Protein AF-A0A954X4P3-F1 (afdb_monomer_lite)

Structure (mmCIF, N/CA/C/O backbone):
data_AF-A0A954X4P3-F1
#
_entry.id   AF-A0A954X4P3-F1
#
loop_
_atom_site.group_PDB
_atom_site.id
_atom_site.type_symbol
_atom_site.label_atom_id
_atom_site.label_alt_id
_atom_site.label_comp_id
_atom_site.label_asym_id
_atom_site.label_entity_id
_atom_site.label_seq_id
_atom_site.pdbx_PDB_ins_code
_atom_site.Cartn_x
_atom_site.Cartn_y
_atom_site.Cartn_z
_atom_site.occupancy
_atom_site.B_iso_or_equiv
_atom_site.auth_seq_id
_atom_site.auth_comp_id
_atom_site.auth_asym_id
_atom_site.auth_atom_id
_atom_site.pdbx_PDB_model_num
ATOM 1 N N . MET A 1 1 ? 14.444 9.951 -18.729 1.00 62.09 1 MET A N 1
ATOM 2 C CA . MET A 1 1 ? 13.117 10.163 -19.354 1.00 62.09 1 MET A CA 1
ATOM 3 C C . MET A 1 1 ? 12.312 11.173 -18.534 1.00 62.09 1 MET A C 1
ATOM 5 O O . MET A 1 1 ? 12.629 11.328 -17.361 1.00 62.09 1 MET A O 1
ATOM 9 N N . PRO A 1 2 ? 11.285 11.853 -19.087 1.00 68.94 2 PRO A N 1
ATOM 10 C CA . PRO A 1 2 ? 10.447 12.796 -18.328 1.00 68.94 2 PRO A CA 1
ATOM 11 C C . PRO A 1 2 ? 9.834 12.174 -17.064 1.00 68.94 2 PRO A C 1
ATOM 13 O O . PRO A 1 2 ? 9.721 12.833 -16.038 1.00 68.94 2 PRO A O 1
ATOM 16 N N . PHE A 1 3 ? 9.508 10.880 -17.117 1.00 70.31 3 PHE A N 1
ATOM 17 C CA . PHE A 1 3 ? 8.918 10.155 -15.994 1.00 70.31 3 PHE A CA 1
ATOM 18 C C . PHE A 1 3 ? 9.908 9.819 -14.866 1.00 70.31 3 PHE A C 1
ATOM 20 O O . PHE A 1 3 ? 9.510 9.796 -13.705 1.00 70.31 3 PHE A O 1
ATOM 27 N N . ASP A 1 4 ? 11.207 9.679 -15.160 1.00 74.38 4 ASP A N 1
ATOM 28 C CA . ASP A 1 4 ? 12.234 9.440 -14.127 1.00 74.38 4 ASP A CA 1
ATOM 29 C C . ASP A 1 4 ? 12.370 10.621 -13.159 1.00 74.38 4 ASP A C 1
ATOM 31 O O . ASP A 1 4 ? 12.834 10.449 -12.033 1.00 74.38 4 ASP A O 1
ATOM 35 N N . GLN A 1 5 ? 11.984 11.824 -13.605 1.00 77.50 5 GLN A N 1
ATOM 36 C CA . GLN A 1 5 ? 11.995 13.043 -12.793 1.00 77.50 5 GLN A CA 1
ATOM 37 C C . GLN A 1 5 ? 10.852 13.086 -11.773 1.00 77.50 5 GLN A C 1
ATOM 39 O O . GLN A 1 5 ? 10.891 13.905 -10.858 1.00 77.50 5 GLN A O 1
ATOM 44 N N . LEU A 1 6 ? 9.835 12.231 -11.924 1.00 78.88 6 LEU A N 1
ATOM 45 C CA . LEU A 1 6 ? 8.714 12.119 -10.987 1.00 78.88 6 LEU A CA 1
ATOM 46 C C . LEU A 1 6 ? 8.978 11.082 -9.888 1.00 78.88 6 LEU A C 1
ATOM 48 O O . LEU A 1 6 ? 8.330 11.123 -8.842 1.00 78.88 6 LEU A O 1
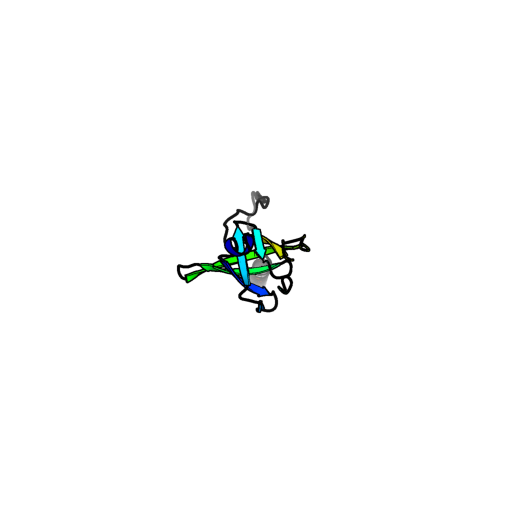ATOM 52 N N . MET A 1 7 ? 9.935 10.178 -10.111 1.00 86.38 7 MET A N 1
ATOM 53 C CA . MET A 1 7 ? 10.291 9.098 -9.194 1.00 86.38 7 MET A CA 1
ATOM 54 C C . MET A 1 7 ? 11.321 9.583 -8.161 1.00 86.38 7 MET A C 1
ATOM 56 O O . MET A 1 7 ? 12.482 9.196 -8.210 1.00 86.38 7 MET A O 1
ATOM 60 N N . ASN A 1 8 ? 10.953 10.510 -7.277 1.00 89.50 8 ASN A N 1
ATOM 61 C CA . ASN A 1 8 ? 11.901 11.096 -6.313 1.00 89.50 8 ASN A CA 1
ATOM 62 C C . ASN A 1 8 ? 11.894 10.409 -4.942 1.00 89.50 8 ASN A C 1
ATOM 64 O O . ASN A 1 8 ? 12.722 10.741 -4.096 1.00 89.50 8 ASN A O 1
ATOM 68 N N . ASP A 1 9 ? 10.976 9.471 -4.726 1.00 91.69 9 ASP A N 1
ATOM 69 C CA . ASP A 1 9 ? 10.851 8.726 -3.483 1.00 91.69 9 ASP A CA 1
ATOM 70 C C . ASP A 1 9 ? 11.586 7.381 -3.572 1.00 91.69 9 ASP A C 1
ATOM 72 O O . ASP A 1 9 ? 11.823 6.829 -4.651 1.00 91.69 9 ASP A O 1
ATOM 76 N N . SER A 1 10 ? 11.927 6.839 -2.406 1.00 93.00 10 SER A N 1
ATOM 77 C CA . SER A 1 10 ? 12.502 5.508 -2.242 1.00 93.00 10 SER A CA 1
ATOM 78 C C . SER A 1 10 ? 11.690 4.757 -1.197 1.00 93.00 10 SER A C 1
ATOM 80 O O . SER A 1 10 ? 11.468 5.281 -0.103 1.00 93.00 10 SER A O 1
ATOM 82 N N . VAL A 1 11 ? 11.243 3.550 -1.531 1.00 94.56 11 VAL A N 1
ATOM 83 C CA . VAL A 1 11 ? 10.408 2.731 -0.645 1.00 94.56 11 VAL A CA 1
ATOM 84 C C . VAL A 1 11 ? 10.946 1.320 -0.497 1.00 94.56 11 VAL A C 1
ATOM 86 O O . VAL A 1 11 ? 11.558 0.778 -1.412 1.00 94.56 11 VAL A O 1
ATOM 89 N N . VAL A 1 12 ? 10.696 0.719 0.658 1.00 95.75 12 VAL A N 1
ATOM 90 C CA . VAL A 1 12 ? 10.942 -0.699 0.923 1.00 95.75 12 VAL A CA 1
ATOM 91 C C . VAL A 1 12 ? 9.594 -1.390 1.078 1.00 95.75 12 VAL A C 1
ATOM 93 O O . VAL A 1 12 ? 8.684 -0.849 1.702 1.00 95.75 12 VAL A O 1
ATOM 96 N N . ILE A 1 13 ? 9.455 -2.567 0.482 1.00 95.44 13 ILE A N 1
ATOM 97 C CA . ILE A 1 13 ? 8.254 -3.391 0.575 1.00 95.44 13 ILE A CA 1
ATOM 98 C C . ILE A 1 13 ? 8.516 -4.474 1.614 1.00 95.44 13 ILE A C 1
ATOM 100 O O . ILE A 1 13 ? 9.430 -5.278 1.457 1.00 95.44 13 ILE A O 1
ATOM 104 N N . SER A 1 14 ? 7.723 -4.486 2.672 1.00 94.56 14 SER A N 1
ATOM 105 C CA . SER A 1 14 ? 7.726 -5.490 3.729 1.00 94.56 14 SER A CA 1
ATOM 106 C C . SER A 1 14 ? 6.612 -6.501 3.449 1.00 94.56 14 SER A C 1
ATOM 108 O O . SER A 1 14 ? 5.423 -6.160 3.461 1.00 94.56 14 SER A O 1
ATOM 110 N N . LYS A 1 15 ? 7.004 -7.747 3.181 1.00 93.81 15 LYS A N 1
ATOM 111 C CA . LYS A 1 15 ? 6.111 -8.883 2.936 1.00 93.81 15 LYS A CA 1
ATOM 112 C C . LYS A 1 15 ? 5.484 -9.374 4.243 1.00 93.81 15 LYS A C 1
ATOM 114 O O . LYS A 1 15 ? 6.012 -9.166 5.338 1.00 93.81 15 LYS A O 1
ATOM 119 N N . LYS A 1 16 ? 4.375 -10.111 4.142 1.00 86.25 16 LYS A N 1
ATOM 120 C CA . LYS A 1 16 ? 3.690 -10.710 5.312 1.00 86.25 16 LYS A CA 1
ATOM 121 C C . LYS A 1 16 ? 4.532 -11.730 6.082 1.00 86.25 16 LYS A C 1
ATOM 123 O O . LYS A 1 16 ? 4.275 -11.953 7.262 1.00 86.25 16 LYS A O 1
ATOM 128 N N . ASP A 1 17 ? 5.505 -12.360 5.430 1.00 87.00 17 ASP A N 1
ATOM 129 C CA . ASP A 1 17 ? 6.442 -13.296 6.062 1.00 87.00 17 ASP A CA 1
ATOM 130 C C . ASP A 1 17 ? 7.587 -12.591 6.816 1.00 87.00 17 ASP A C 1
ATOM 132 O O . ASP A 1 17 ? 8.398 -13.252 7.465 1.00 87.00 17 ASP A O 1
ATOM 136 N N . GLY A 1 18 ? 7.634 -11.254 6.770 1.00 83.69 18 GLY A N 1
ATOM 137 C CA . GLY A 1 18 ? 8.670 -10.431 7.385 1.00 83.69 18 GLY A CA 1
ATOM 138 C C . GLY A 1 18 ? 9.910 -10.231 6.513 1.00 83.69 18 GLY A C 1
ATOM 139 O O . GLY A 1 18 ? 10.840 -9.552 6.949 1.00 83.69 18 GLY A O 1
ATOM 140 N N . SER A 1 19 ? 9.949 -10.792 5.300 1.00 91.19 19 SER A N 1
ATOM 141 C CA . SER A 1 19 ? 10.986 -10.466 4.324 1.00 91.19 19 SER A CA 1
ATOM 142 C C . SER A 1 19 ? 10.782 -9.058 3.763 1.00 91.19 19 SER A C 1
ATOM 144 O O . SER A 1 19 ? 9.669 -8.529 3.729 1.00 91.19 19 SER A O 1
ATOM 146 N N . THR A 1 20 ? 11.875 -8.425 3.344 1.00 92.44 20 THR A N 1
ATOM 147 C CA . THR A 1 20 ? 11.848 -7.083 2.765 1.00 92.44 20 THR A CA 1
ATOM 148 C C . THR A 1 20 ? 12.430 -7.094 1.360 1.00 92.44 20 THR A C 1
ATOM 150 O O . THR A 1 20 ? 13.404 -7.790 1.072 1.00 92.44 20 THR A O 1
ATOM 153 N N . ASN A 1 21 ? 11.820 -6.313 0.474 1.00 91.25 21 ASN A N 1
ATOM 154 C CA . ASN A 1 21 ? 12.219 -6.145 -0.912 1.00 91.25 21 ASN A CA 1
ATOM 155 C C . ASN A 1 21 ? 12.387 -4.650 -1.217 1.00 91.25 21 ASN A C 1
ATOM 157 O O . ASN A 1 21 ? 11.452 -3.861 -1.076 1.00 91.25 21 ASN A O 1
ATOM 161 N N . GLY A 1 22 ? 13.594 -4.249 -1.613 1.00 88.81 22 GLY A N 1
ATOM 162 C CA . GLY A 1 22 ? 13.926 -2.867 -1.943 1.00 88.81 22 GLY A CA 1
ATOM 163 C C . GLY A 1 22 ? 15.341 -2.480 -1.505 1.00 88.81 22 GLY A C 1
ATOM 164 O O . GLY A 1 22 ? 16.121 -3.343 -1.093 1.00 88.81 22 GLY A O 1
ATOM 165 N N . PRO A 1 23 ? 15.689 -1.185 -1.577 1.00 92.44 23 PRO A N 1
ATOM 166 C CA . PRO A 1 23 ? 14.811 -0.050 -1.884 1.00 92.44 23 PRO A CA 1
ATOM 167 C C . PRO A 1 23 ? 14.451 0.099 -3.372 1.00 92.44 23 PRO A C 1
ATOM 169 O O . PRO A 1 23 ? 15.294 -0.087 -4.246 1.00 92.44 23 PRO A O 1
ATOM 172 N N . HIS A 1 24 ? 13.215 0.523 -3.640 1.00 93.81 24 HIS A N 1
ATOM 173 C CA . HIS A 1 24 ? 12.671 0.799 -4.971 1.00 93.81 24 HIS A CA 1
ATOM 174 C C 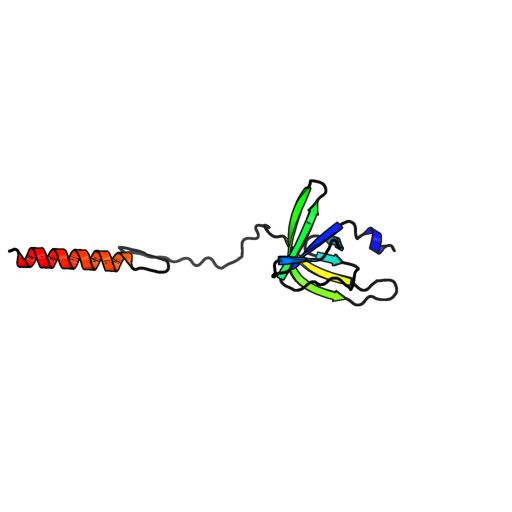. HIS A 1 24 ? 12.438 2.287 -5.184 1.00 93.81 24 HIS A C 1
ATOM 176 O O . HIS A 1 24 ? 11.831 2.963 -4.350 1.00 93.81 24 HIS A O 1
ATOM 182 N N . LYS A 1 25 ? 12.883 2.794 -6.334 1.00 93.31 25 LYS A N 1
ATOM 183 C CA . LYS A 1 25 ? 12.662 4.186 -6.732 1.00 93.31 25 LYS A CA 1
ATOM 184 C C . LYS A 1 25 ? 11.230 4.352 -7.241 1.00 93.31 25 LYS A C 1
ATOM 186 O O . LYS A 1 25 ? 10.808 3.641 -8.150 1.00 93.31 25 LYS A O 1
ATOM 191 N N . CYS A 1 26 ? 10.487 5.289 -6.669 1.00 94.00 26 CYS A N 1
ATOM 192 C CA . CYS A 1 26 ? 9.053 5.419 -6.908 1.00 94.00 26 CYS A CA 1
ATOM 193 C C . CYS A 1 26 ? 8.570 6.871 -6.804 1.00 94.00 26 CYS A C 1
ATOM 195 O O . CYS A 1 26 ? 9.334 7.790 -6.502 1.00 94.00 26 CYS A O 1
ATOM 197 N N . SER A 1 27 ? 7.282 7.074 -7.071 1.00 94.12 27 SER A N 1
ATOM 198 C CA . SER A 1 27 ? 6.573 8.333 -6.856 1.00 94.12 27 SER A CA 1
ATOM 199 C C . SER A 1 27 ? 5.387 8.075 -5.936 1.00 94.12 27 SER A C 1
ATOM 201 O O . SER A 1 27 ? 4.462 7.358 -6.322 1.00 94.12 27 SER A O 1
ATOM 203 N N . VAL A 1 28 ? 5.409 8.641 -4.727 1.00 93.12 28 VAL A N 1
ATOM 204 C CA . VAL A 1 28 ? 4.314 8.492 -3.757 1.00 93.12 28 VAL A CA 1
ATOM 205 C C . VAL A 1 28 ? 3.383 9.701 -3.834 1.00 93.12 28 VAL A C 1
ATOM 207 O O . VAL A 1 28 ? 3.747 10.823 -3.482 1.00 93.12 28 VAL A O 1
ATOM 210 N N . GLN A 1 29 ? 2.142 9.464 -4.254 1.00 90.81 29 GLN A N 1
ATOM 211 C CA . GLN A 1 29 ? 1.125 10.477 -4.531 1.00 90.81 29 GLN A CA 1
ATOM 212 C C . GLN A 1 29 ? -0.136 10.223 -3.694 1.00 90.81 29 GLN A C 1
ATOM 214 O O . GLN A 1 29 ? -1.180 9.804 -4.183 1.00 90.81 29 GLN A O 1
ATOM 219 N N . GLY A 1 30 ? -0.054 10.490 -2.389 1.00 87.75 30 GLY A N 1
ATOM 220 C CA . GLY A 1 30 ? -1.199 10.353 -1.485 1.00 87.75 30 GLY A CA 1
ATOM 221 C C . GLY A 1 30 ? -1.591 8.894 -1.234 1.00 87.75 30 GLY A C 1
ATOM 222 O O . GLY A 1 30 ? -1.035 8.269 -0.332 1.00 87.75 30 GLY A O 1
ATOM 223 N N . THR A 1 31 ? -2.583 8.395 -1.975 1.00 92.19 31 THR A N 1
ATOM 224 C CA . THR A 1 31 ? -3.083 7.005 -1.923 1.00 92.19 31 THR A CA 1
ATOM 225 C C . THR A 1 31 ? -2.519 6.118 -3.021 1.00 92.19 31 THR A C 1
ATOM 227 O O . THR A 1 31 ? -2.847 4.939 -3.066 1.00 92.19 31 THR A O 1
ATOM 230 N N . ASP A 1 32 ? -1.684 6.668 -3.894 1.00 95.12 32 ASP A N 1
ATOM 231 C CA . ASP A 1 32 ? -1.184 5.979 -5.073 1.00 95.12 32 ASP A CA 1
ATOM 232 C C . ASP A 1 32 ? 0.341 5.985 -5.063 1.00 95.12 32 ASP A C 1
ATOM 234 O O . ASP A 1 32 ? 0.962 7.017 -4.796 1.00 95.12 32 ASP A O 1
ATOM 238 N N . ILE A 1 33 ? 0.953 4.835 -5.331 1.00 95.44 33 ILE A N 1
ATOM 239 C CA . ILE A 1 33 ? 2.406 4.700 -5.465 1.00 95.44 33 ILE A CA 1
ATOM 240 C C . ILE A 1 33 ? 2.710 4.108 -6.833 1.00 95.44 33 ILE A C 1
ATOM 242 O O . ILE A 1 33 ? 2.225 3.032 -7.169 1.00 95.44 33 ILE A O 1
ATOM 246 N N . TYR A 1 34 ? 3.537 4.804 -7.608 1.00 94.31 34 TYR A N 1
ATOM 247 C CA . TYR A 1 34 ? 3.977 4.347 -8.923 1.00 94.31 34 TYR A CA 1
ATOM 248 C C . TYR A 1 34 ? 5.426 3.886 -8.859 1.00 94.31 34 TYR A C 1
ATOM 250 O O . TYR A 1 34 ? 6.289 4.638 -8.401 1.00 94.31 34 TYR A O 1
ATOM 258 N N . ILE A 1 35 ? 5.697 2.679 -9.352 1.00 94.38 35 ILE A N 1
ATOM 259 C CA . ILE A 1 35 ? 7.039 2.103 -9.419 1.00 94.38 35 ILE A CA 1
ATOM 260 C C . ILE A 1 35 ? 7.316 1.680 -10.860 1.00 94.38 35 ILE A C 1
ATOM 262 O O . ILE A 1 35 ? 6.661 0.791 -11.396 1.00 94.38 35 ILE A O 1
ATOM 266 N N . MET A 1 36 ? 8.289 2.322 -11.505 1.00 91.06 36 MET A N 1
ATOM 267 C CA . MET A 1 36 ? 8.678 2.035 -12.894 1.00 91.06 36 MET A CA 1
ATOM 268 C C . MET A 1 36 ? 9.724 0.918 -12.979 1.00 91.06 36 MET A C 1
ATOM 270 O O . MET A 1 36 ? 10.767 1.074 -13.610 1.00 91.06 36 MET A O 1
ATOM 274 N N . ASP A 1 37 ? 9.457 -0.189 -12.294 1.00 88.88 37 ASP A N 1
ATOM 275 C CA . ASP A 1 37 ? 10.298 -1.379 -12.305 1.00 88.88 37 ASP A CA 1
ATOM 276 C C . ASP A 1 37 ? 9.407 -2.622 -12.306 1.00 88.88 37 ASP A C 1
ATOM 278 O O . ASP A 1 37 ? 8.688 -2.890 -11.348 1.00 88.88 37 ASP A O 1
ATOM 282 N N . ALA A 1 38 ? 9.449 -3.384 -13.397 1.00 89.62 38 ALA A N 1
ATOM 283 C CA . ALA A 1 38 ? 8.640 -4.588 -13.561 1.00 89.62 38 ALA A CA 1
ATOM 284 C C . ALA A 1 38 ? 9.074 -5.753 -12.661 1.00 89.62 38 ALA A C 1
ATOM 286 O O . ALA A 1 38 ? 8.327 -6.717 -12.516 1.00 89.62 38 ALA A O 1
ATOM 287 N N . THR A 1 39 ? 10.282 -5.695 -12.097 1.00 90.38 39 THR A N 1
ATOM 288 C CA . THR A 1 39 ? 10.866 -6.779 -11.294 1.00 90.38 39 THR A CA 1
ATOM 289 C C . THR A 1 39 ? 10.474 -6.721 -9.822 1.00 90.38 39 THR A C 1
ATOM 291 O O . THR A 1 39 ? 10.799 -7.635 -9.065 1.00 90.38 39 THR A O 1
ATOM 294 N N . VAL A 1 40 ? 9.763 -5.664 -9.424 1.00 92.00 40 VAL A N 1
ATOM 295 C CA . VAL A 1 40 ? 9.237 -5.505 -8.071 1.00 92.00 40 VAL A CA 1
ATOM 296 C C . VAL A 1 40 ? 8.305 -6.665 -7.756 1.00 92.00 40 VAL A C 1
ATOM 298 O O . VAL A 1 40 ? 7.349 -6.929 -8.482 1.00 92.00 40 VAL A O 1
ATOM 301 N N . ASP A 1 41 ? 8.591 -7.328 -6.644 1.00 92.31 41 ASP A N 1
ATOM 302 C CA . ASP A 1 41 ? 7.735 -8.353 -6.070 1.00 92.31 41 ASP A CA 1
ATOM 303 C C . ASP A 1 41 ? 6.881 -7.714 -4.968 1.00 92.31 41 ASP A C 1
ATOM 305 O O . ASP A 1 41 ? 7.382 -7.351 -3.900 1.00 92.31 41 ASP A O 1
ATOM 309 N N . VAL A 1 42 ? 5.592 -7.547 -5.259 1.00 94.06 42 VAL A N 1
ATOM 310 C CA . VAL A 1 42 ? 4.601 -6.893 -4.403 1.00 94.06 42 VAL A CA 1
ATOM 311 C C . VAL A 1 42 ? 3.249 -7.573 -4.565 1.00 94.06 42 VAL A C 1
ATOM 313 O O . VAL A 1 42 ? 2.819 -7.847 -5.682 1.00 94.06 42 VAL A O 1
ATOM 316 N N . ASP A 1 43 ? 2.586 -7.824 -3.442 1.00 9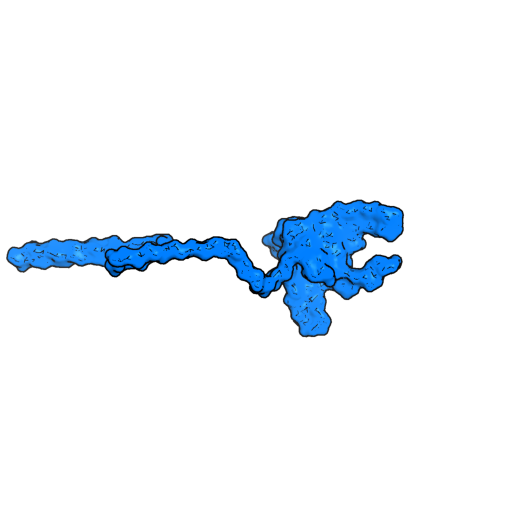4.25 43 ASP A N 1
ATOM 317 C CA . ASP A 1 43 ? 1.276 -8.459 -3.376 1.00 94.25 43 ASP A CA 1
ATOM 318 C C . ASP A 1 43 ? 0.298 -7.628 -2.536 1.00 94.25 43 ASP A C 1
ATOM 320 O O . ASP A 1 43 ? 0.671 -6.806 -1.688 1.00 94.25 43 ASP A O 1
ATOM 324 N N . ASP A 1 44 ? -0.993 -7.900 -2.712 1.00 94.56 44 ASP A N 1
ATOM 325 C CA . ASP A 1 44 ? -2.045 -7.277 -1.917 1.00 94.56 44 ASP A CA 1
ATOM 326 C C . ASP A 1 44 ? -1.898 -7.609 -0.421 1.00 94.56 44 ASP A C 1
ATOM 328 O O . ASP A 1 44 ? -1.801 -8.765 0.023 1.00 94.56 44 ASP A O 1
ATOM 332 N N . GLY A 1 45 ? -1.955 -6.567 0.405 1.00 91.44 45 GLY A N 1
ATOM 333 C CA . GLY A 1 45 ? -1.768 -6.650 1.849 1.00 91.44 45 GLY A CA 1
ATOM 334 C C . GLY A 1 45 ? -0.311 -6.675 2.308 1.00 91.44 45 GLY A C 1
ATOM 335 O O . GLY A 1 45 ? -0.092 -6.842 3.509 1.00 91.44 45 GLY A O 1
ATOM 336 N N . ASP A 1 46 ? 0.659 -6.510 1.406 1.00 94.38 46 ASP A N 1
ATOM 337 C CA . ASP A 1 46 ? 2.017 -6.123 1.786 1.00 94.38 46 ASP A CA 1
ATOM 338 C C . ASP A 1 46 ? 2.038 -4.700 2.363 1.00 94.38 46 ASP A C 1
ATOM 340 O O . ASP A 1 46 ? 1.061 -3.941 2.305 1.00 94.38 46 ASP A O 1
ATOM 344 N N . THR A 1 47 ? 3.165 -4.335 2.966 1.00 94.88 47 THR A N 1
ATOM 345 C CA . THR A 1 47 ? 3.367 -3.019 3.570 1.00 94.88 47 THR A CA 1
ATOM 346 C C . THR A 1 47 ? 4.475 -2.270 2.847 1.00 94.88 47 THR A C 1
ATOM 348 O O . THR A 1 47 ? 5.547 -2.810 2.617 1.00 94.88 47 THR A O 1
ATOM 351 N N . VAL A 1 48 ? 4.235 -1.009 2.503 1.00 95.44 48 VAL A N 1
ATOM 352 C CA . VAL A 1 48 ? 5.228 -0.114 1.907 1.00 95.44 48 VAL A CA 1
ATOM 353 C C . VAL A 1 48 ? 5.720 0.864 2.963 1.00 95.44 48 VAL A C 1
ATOM 355 O O . VAL A 1 48 ? 4.928 1.559 3.601 1.00 95.44 48 VAL A O 1
ATOM 358 N N . GLU A 1 49 ? 7.034 0.945 3.121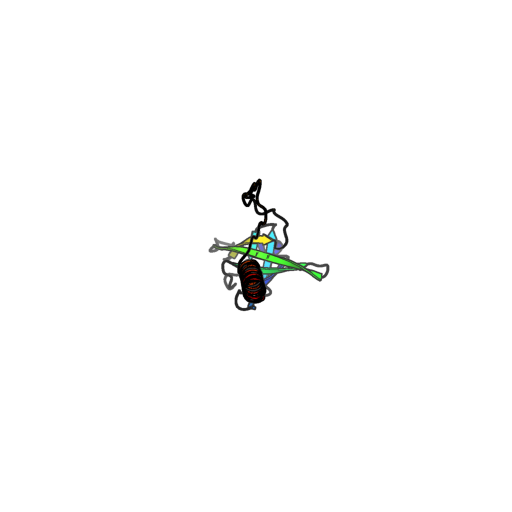 1.00 94.38 49 GLU A N 1
ATOM 359 C CA . GLU A 1 49 ? 7.719 1.840 4.045 1.00 94.38 49 GLU A CA 1
ATOM 360 C C . GLU A 1 49 ? 8.506 2.891 3.261 1.00 94.38 49 GLU A C 1
ATOM 362 O O . GLU A 1 49 ? 9.360 2.567 2.434 1.00 94.38 49 GLU A O 1
ATOM 367 N N . ARG A 1 50 ? 8.217 4.168 3.522 1.00 93.88 50 ARG A N 1
ATOM 368 C CA . ARG A 1 50 ? 8.921 5.318 2.950 1.00 93.88 50 ARG A CA 1
ATOM 369 C C . ARG A 1 50 ? 9.691 6.053 4.034 1.00 93.88 50 ARG A C 1
ATOM 371 O O . ARG A 1 50 ? 9.088 6.566 4.976 1.00 93.88 50 ARG A O 1
ATOM 378 N N . GLU A 1 51 ? 10.998 6.199 3.856 1.00 90.75 51 GLU A N 1
ATOM 379 C CA . GLU A 1 51 ? 11.810 7.081 4.694 1.00 90.75 51 GLU A CA 1
ATOM 380 C C . GLU A 1 51 ? 11.692 8.535 4.212 1.00 90.75 51 GLU A C 1
ATOM 382 O O . GLU A 1 51 ? 11.900 8.848 3.039 1.00 90.75 51 GLU A O 1
ATOM 387 N N . LEU A 1 52 ? 11.326 9.440 5.119 1.00 90.56 52 LEU A N 1
ATOM 388 C CA . LEU A 1 52 ? 11.229 10.871 4.850 1.00 90.56 52 LEU A CA 1
ATOM 389 C C . LEU A 1 52 ? 12.560 11.584 5.139 1.00 90.56 52 LEU A C 1
ATOM 391 O O . LEU A 1 52 ? 13.308 11.156 6.017 1.00 90.56 52 LEU A O 1
ATOM 395 N N . PRO A 1 53 ? 12.816 12.763 4.536 1.00 88.50 53 PRO A N 1
ATOM 396 C CA . PRO A 1 53 ? 14.048 13.529 4.768 1.00 88.50 53 PRO A CA 1
ATOM 397 C C . PRO A 1 53 ? 14.327 13.920 6.231 1.00 88.50 53 PRO A C 1
ATOM 399 O O . PRO A 1 53 ? 15.436 14.318 6.566 1.00 88.50 53 PRO A O 1
ATOM 402 N N . ASN A 1 54 ? 13.321 13.850 7.106 1.00 91.19 54 ASN A N 1
ATOM 403 C CA . ASN A 1 54 ? 13.449 14.117 8.540 1.00 91.19 54 ASN A CA 1
ATOM 404 C C . ASN A 1 54 ? 13.699 12.849 9.382 1.00 91.19 54 ASN A C 1
ATOM 406 O O . ASN A 1 54 ? 13.587 12.917 10.606 1.00 91.19 54 ASN A O 1
ATOM 410 N N . GLY A 1 55 ? 13.978 11.707 8.746 1.00 86.44 55 GLY A N 1
ATOM 411 C CA . GLY A 1 55 ? 14.227 10.420 9.399 1.00 86.44 55 GLY A CA 1
ATOM 412 C C . GLY A 1 55 ? 12.973 9.720 9.932 1.00 86.44 55 GLY A C 1
ATOM 413 O O . GLY A 1 55 ? 13.084 8.739 10.663 1.00 86.44 55 GLY A O 1
ATOM 414 N N . LYS A 1 56 ? 11.768 10.219 9.622 1.00 89.00 56 LYS A N 1
ATOM 415 C CA . LYS A 1 56 ? 10.520 9.512 9.942 1.00 89.00 56 LYS A CA 1
ATOM 416 C C . LYS A 1 56 ? 10.219 8.468 8.879 1.00 89.00 56 LYS A C 1
ATOM 418 O O . LYS A 1 56 ? 10.428 8.717 7.697 1.00 89.00 56 LYS A O 1
ATOM 423 N N . ILE A 1 57 ? 9.633 7.359 9.308 1.00 90.19 57 ILE A N 1
ATOM 424 C CA . ILE A 1 57 ? 9.126 6.323 8.412 1.00 90.19 57 ILE A CA 1
ATOM 425 C C . ILE A 1 57 ? 7.617 6.512 8.272 1.00 90.19 57 ILE A C 1
ATOM 427 O O . ILE A 1 57 ? 6.892 6.596 9.266 1.00 90.19 57 ILE A O 1
ATOM 431 N N . GLU A 1 58 ? 7.149 6.623 7.036 1.00 91.50 58 GLU A N 1
ATOM 432 C CA . GLU A 1 58 ? 5.736 6.519 6.703 1.00 91.50 58 GLU A CA 1
ATOM 433 C C . GLU A 1 58 ? 5.424 5.117 6.204 1.00 91.50 58 GLU A C 1
ATOM 435 O O . GLU A 1 58 ? 6.097 4.601 5.317 1.00 91.50 58 GLU A O 1
ATOM 440 N N . THR A 1 59 ? 4.367 4.531 6.753 1.00 93.12 59 THR A N 1
ATOM 441 C CA . THR A 1 59 ? 3.956 3.163 6.452 1.00 93.12 59 THR A CA 1
ATOM 442 C C . THR A 1 59 ? 2.611 3.174 5.738 1.00 93.12 59 THR A C 1
ATOM 444 O O . THR A 1 59 ? 1.697 3.919 6.108 1.00 93.12 59 THR A O 1
ATOM 447 N N . TYR A 1 60 ? 2.474 2.344 4.712 1.00 94.62 60 TYR A N 1
ATOM 448 C CA . TYR A 1 60 ? 1.279 2.223 3.892 1.00 94.62 60 TYR A CA 1
ATOM 449 C C . TYR A 1 60 ? 0.921 0.751 3.713 1.00 94.62 60 TYR A C 1
ATOM 451 O O . TYR A 1 60 ? 1.775 -0.053 3.370 1.00 94.62 60 TYR A O 1
ATOM 459 N N . ALA A 1 61 ? -0.347 0.398 3.899 1.00 94.12 61 ALA A N 1
ATOM 460 C CA . ALA A 1 61 ? -0.847 -0.926 3.547 1.00 94.12 61 ALA A CA 1
ATOM 461 C C . ALA A 1 61 ? -1.243 -0.946 2.066 1.00 94.12 61 ALA A C 1
ATOM 463 O O . ALA A 1 61 ? -2.035 -0.094 1.644 1.00 94.12 61 ALA A O 1
ATOM 464 N N . VAL A 1 62 ? -0.727 -1.910 1.303 1.00 95.19 62 VAL A N 1
ATOM 465 C CA . VAL A 1 62 ? -1.127 -2.150 -0.089 1.00 95.19 62 VAL A CA 1
ATOM 466 C C . VAL A 1 62 ? -2.531 -2.740 -0.094 1.00 95.19 62 VAL A C 1
ATOM 468 O O . VAL A 1 62 ? -2.786 -3.765 0.538 1.00 95.19 62 VAL A O 1
ATOM 471 N N . LEU A 1 63 ? -3.461 -2.053 -0.753 1.00 94.75 63 LEU A N 1
ATOM 472 C CA . LEU A 1 63 ? -4.831 -2.524 -0.938 1.00 94.75 63 LEU A CA 1
ATOM 473 C C . LEU A 1 63 ? -4.963 -3.331 -2.226 1.00 94.75 63 LEU A C 1
ATOM 475 O O . LEU A 1 63 ? -5.639 -4.353 -2.213 1.00 94.75 63 LEU A O 1
ATOM 479 N N . GLU A 1 64 ? -4.332 -2.845 -3.293 1.00 96.44 64 GLU A N 1
ATOM 480 C CA . GLU A 1 64 ? -4.369 -3.429 -4.630 1.00 96.44 64 GLU A CA 1
ATOM 481 C C . GLU A 1 64 ? -3.064 -3.089 -5.361 1.00 96.44 64 GLU A C 1
ATOM 483 O O . GLU A 1 64 ? -2.628 -1.931 -5.352 1.00 96.44 64 GLU A O 1
ATOM 488 N N . ALA A 1 65 ? -2.427 -4.101 -5.947 1.00 96.12 65 ALA A N 1
ATOM 489 C CA . ALA A 1 65 ? -1.229 -3.974 -6.764 1.00 96.12 65 ALA A CA 1
ATOM 490 C C . ALA A 1 65 ? -1.549 -4.255 -8.240 1.00 96.12 65 ALA A C 1
ATOM 492 O O . ALA A 1 65 ? -1.782 -5.395 -8.641 1.00 96.12 65 ALA A O 1
ATOM 493 N N . GLU A 1 66 ? -1.515 -3.216 -9.074 1.00 96.12 66 GLU A N 1
ATOM 494 C CA . GLU A 1 66 ? -1.801 -3.327 -10.503 1.00 96.12 66 GLU A CA 1
ATOM 495 C C . GLU A 1 66 ? -0.518 -3.261 -11.335 1.00 96.12 66 GLU A C 1
ATOM 497 O O . GLU A 1 66 ? 0.217 -2.269 -11.319 1.00 96.12 66 GLU A O 1
ATOM 502 N N . PHE A 1 67 ? -0.262 -4.304 -12.127 1.00 95.00 67 PHE A N 1
ATOM 503 C CA . PHE A 1 67 ? 0.803 -4.281 -13.126 1.00 95.00 67 PHE A CA 1
ATOM 504 C C . PHE A 1 67 ? 0.278 -3.739 -14.455 1.00 95.00 67 PHE A C 1
ATOM 506 O O . PHE A 1 67 ? -0.627 -4.310 -15.068 1.00 95.00 67 PHE A O 1
ATOM 513 N N . THR A 1 68 ? 0.904 -2.674 -14.951 1.00 93.06 68 THR A N 1
ATOM 514 C CA . THR A 1 68 ? 0.623 -2.123 -16.276 1.00 93.06 68 THR A CA 1
ATOM 515 C C . THR A 1 68 ? 1.804 -2.359 -17.200 1.00 93.06 68 THR A C 1
ATOM 517 O O . THR A 1 68 ? 2.926 -1.916 -16.945 1.00 93.06 68 THR A O 1
ATOM 520 N N . LYS A 1 69 ? 1.528 -3.017 -18.330 1.00 92.75 69 LYS A N 1
ATOM 521 C CA . LYS A 1 69 ? 2.500 -3.135 -19.412 1.00 92.75 69 LYS A CA 1
ATOM 522 C C . LYS A 1 69 ? 2.696 -1.775 -20.076 1.00 92.75 69 LYS A C 1
ATOM 524 O O . LYS A 1 69 ? 1.728 -1.127 -20.476 1.00 92.75 69 LYS A O 1
ATOM 529 N N . GLY A 1 70 ? 3.950 -1.372 -20.201 1.00 87.31 70 GLY A N 1
ATOM 530 C CA . GLY A 1 70 ? 4.371 -0.119 -20.789 1.00 87.31 70 GLY A CA 1
ATOM 531 C C . GLY A 1 70 ? 3.916 0.029 -22.238 1.00 87.31 70 GLY A C 1
ATOM 532 O O . GLY A 1 70 ? 3.692 -0.945 -22.966 1.00 87.31 70 GLY A O 1
ATOM 533 N N . LEU A 1 71 ? 3.793 1.281 -22.674 1.00 87.62 71 LEU A N 1
ATOM 534 C CA . LEU A 1 71 ? 3.412 1.635 -24.035 1.00 87.62 71 LEU A CA 1
ATOM 535 C C . LEU A 1 71 ? 4.420 2.619 -24.626 1.00 87.62 71 LEU A C 1
ATOM 537 O O . LEU A 1 71 ? 4.598 3.730 -24.124 1.00 87.62 71 LEU A O 1
ATOM 541 N N . HIS A 1 72 ? 5.026 2.243 -25.756 1.00 85.62 72 HIS A N 1
ATOM 542 C CA . HIS A 1 72 ? 6.015 3.067 -26.459 1.00 85.62 72 HIS A CA 1
ATOM 543 C C . HIS A 1 72 ? 7.209 3.430 -25.553 1.00 85.62 72 HIS A C 1
ATOM 545 O O . HIS A 1 72 ? 8.031 2.572 -25.253 1.00 85.62 72 HIS A O 1
ATOM 551 N N . SER A 1 73 ? 7.309 4.689 -25.127 1.00 83.44 73 SER A N 1
ATOM 552 C CA . SER A 1 73 ? 8.387 5.216 -24.286 1.00 83.44 73 SER A CA 1
ATOM 553 C C . SER A 1 73 ? 8.057 5.150 -22.792 1.00 83.44 73 SER A C 1
ATOM 555 O O . SER A 1 73 ? 8.858 5.610 -21.979 1.00 83.44 73 SER A O 1
ATOM 557 N N . ILE A 1 74 ? 6.871 4.648 -22.435 1.00 83.19 74 ILE A N 1
ATOM 558 C CA . ILE A 1 74 ? 6.451 4.417 -21.053 1.00 83.19 74 ILE A CA 1
ATOM 559 C C . ILE A 1 74 ? 6.895 2.998 -20.679 1.00 83.19 74 ILE A C 1
ATOM 561 O O . ILE A 1 74 ? 6.479 2.062 -21.365 1.00 83.19 74 ILE A O 1
ATOM 565 N N . PRO A 1 75 ? 7.749 2.827 -19.656 1.00 88.62 75 PRO A N 1
ATOM 566 C CA . PRO A 1 75 ? 8.189 1.509 -19.214 1.00 88.62 75 PRO A CA 1
ATOM 567 C C . PRO A 1 75 ? 7.052 0.734 -18.542 1.00 88.62 75 PRO A C 1
ATOM 569 O O . PRO A 1 75 ? 6.045 1.313 -18.134 1.00 88.62 75 PRO A O 1
ATOM 572 N N . ASP A 1 76 ? 7.237 -0.578 -18.415 1.00 93.56 76 ASP A N 1
ATOM 573 C CA . ASP A 1 76 ? 6.409 -1.415 -17.548 1.00 93.56 76 ASP A CA 1
ATOM 574 C C . ASP A 1 76 ? 6.467 -0.881 -16.109 1.00 93.56 76 ASP A C 1
ATOM 576 O O . ASP A 1 76 ? 7.528 -0.466 -15.628 1.00 93.56 76 ASP A O 1
ATOM 580 N N . SER A 1 77 ? 5.326 -0.862 -15.427 1.00 92.56 77 SER A N 1
ATOM 581 C CA . SER A 1 77 ? 5.221 -0.228 -14.115 1.00 92.56 77 SER A CA 1
ATOM 582 C C . SER A 1 77 ? 4.176 -0.889 -13.233 1.00 92.56 77 SER A C 1
ATOM 584 O O . SER A 1 77 ? 3.145 -1.352 -13.721 1.00 92.56 77 SER A O 1
ATOM 586 N N . TRP A 1 78 ? 4.407 -0.826 -11.929 1.00 95.12 78 TRP A N 1
ATOM 587 C CA . TRP A 1 78 ? 3.415 -1.112 -10.905 1.00 95.12 78 TRP A CA 1
ATOM 588 C C . TRP A 1 78 ? 2.729 0.169 -10.441 1.00 95.12 78 TRP A C 1
ATOM 590 O O . TRP A 1 78 ? 3.386 1.178 -10.169 1.00 95.12 78 TRP A O 1
ATOM 600 N N . HIS A 1 79 ? 1.409 0.106 -10.316 1.00 95.25 79 HIS A N 1
ATOM 601 C CA . HIS A 1 79 ? 0.584 1.106 -9.656 1.00 95.25 79 HIS A CA 1
ATOM 602 C C . HIS A 1 79 ? -0.039 0.456 -8.424 1.00 95.25 79 HIS A C 1
ATOM 604 O O . HIS A 1 79 ? -0.804 -0.496 -8.520 1.00 95.25 79 HIS A O 1
ATOM 610 N N . LEU A 1 80 ? 0.348 0.941 -7.250 1.00 96.44 80 LEU A N 1
ATOM 611 C CA . LEU A 1 80 ? -0.153 0.451 -5.976 1.00 96.44 80 LEU A CA 1
ATOM 612 C C . LEU A 1 80 ? -1.192 1.423 -5.435 1.00 96.44 80 LEU A C 1
ATOM 614 O O . LEU A 1 80 ? -0.878 2.589 -5.169 1.00 96.44 80 LEU A O 1
ATOM 618 N N . HIS A 1 81 ? -2.398 0.923 -5.200 1.00 96.31 81 HIS A N 1
ATOM 619 C CA . HIS A 1 81 ? -3.387 1.608 -4.387 1.00 96.31 81 HIS A CA 1
ATOM 620 C C . HIS A 1 81 ? -3.131 1.279 -2.924 1.00 96.31 81 HIS A C 1
ATOM 622 O O . HIS A 1 81 ? -3.157 0.122 -2.500 1.00 96.31 81 HIS A O 1
ATOM 628 N N . VAL A 1 82 ? -2.875 2.308 -2.125 1.00 95.19 82 VAL A N 1
ATOM 629 C CA . VAL A 1 82 ? -2.423 2.154 -0.747 1.00 95.19 82 VAL A CA 1
ATOM 630 C C . VAL A 1 82 ? -3.254 2.963 0.238 1.00 95.19 82 VAL A C 1
ATOM 632 O O . VAL A 1 82 ? -3.845 4.003 -0.064 1.00 95.19 82 VAL A O 1
ATOM 635 N N . ARG A 1 83 ? -3.243 2.512 1.491 1.00 92.06 83 ARG A N 1
ATOM 636 C CA . ARG A 1 83 ? -3.780 3.255 2.629 1.00 92.06 83 ARG A CA 1
ATOM 637 C C . ARG A 1 83 ? -2.666 3.550 3.617 1.00 92.06 83 ARG A C 1
ATOM 639 O O . ARG A 1 83 ? -2.088 2.626 4.177 1.00 92.06 83 ARG A O 1
ATOM 646 N N . LYS A 1 84 ? -2.438 4.832 3.910 1.00 90.31 84 LYS A N 1
ATOM 647 C CA . LYS A 1 84 ? -1.505 5.250 4.964 1.00 90.31 84 LYS A CA 1
ATOM 648 C C . LYS A 1 84 ? -1.915 4.659 6.314 1.00 90.31 84 LYS A C 1
ATOM 650 O O . LYS A 1 84 ? -3.035 4.907 6.786 1.00 90.31 84 LYS A O 1
ATOM 655 N N . ASP A 1 85 ? -1.017 3.887 6.909 1.00 80.44 85 ASP A N 1
ATOM 656 C CA . ASP A 1 85 ? -1.228 3.288 8.216 1.00 80.44 85 ASP A CA 1
ATOM 657 C C . ASP A 1 85 ? -1.171 4.367 9.308 1.00 80.44 85 ASP A C 1
ATOM 659 O O . ASP A 1 85 ? -0.511 5.399 9.166 1.00 80.44 85 ASP A O 1
ATOM 663 N N . GLY A 1 86 ? -1.979 4.209 10.353 1.00 67.38 86 GLY A N 1
ATOM 664 C CA . GLY A 1 86 ? -2.169 5.248 11.372 1.00 67.38 86 GLY A CA 1
ATOM 665 C C . GLY A 1 86 ? -2.971 6.480 10.919 1.00 67.38 86 GLY A C 1
ATOM 666 O O . GLY A 1 86 ? -3.192 7.389 11.722 1.00 67.38 86 GLY A O 1
ATOM 667 N N . SER A 1 87 ? -3.474 6.530 9.675 1.00 60.78 87 SER A N 1
ATOM 668 C CA . SER A 1 87 ? -4.527 7.494 9.345 1.00 60.78 87 SER A CA 1
ATOM 669 C C . SER A 1 87 ? -5.774 7.131 10.153 1.00 60.78 87 SER A C 1
ATOM 671 O O . SER A 1 87 ? -6.405 6.098 9.932 1.00 60.78 87 SER A O 1
ATOM 673 N N . LEU A 1 88 ? -6.116 7.971 11.133 1.00 52.88 88 LEU A N 1
ATOM 674 C CA . LEU A 1 88 ? -7.363 7.892 11.892 1.00 52.88 88 LEU A CA 1
ATOM 675 C C . LEU A 1 88 ? -8.539 8.199 10.953 1.00 52.88 88 LEU A C 1
ATOM 677 O O . LEU A 1 88 ? -9.190 9.232 11.064 1.00 52.88 88 LEU A O 1
ATOM 681 N N . ARG A 1 89 ? -8.818 7.323 9.988 1.00 54.03 89 ARG A N 1
ATOM 682 C CA . ARG A 1 89 ? -10.154 7.234 9.419 1.00 54.03 89 ARG A CA 1
ATOM 683 C C . ARG A 1 89 ? -10.955 6.441 10.441 1.00 54.03 89 ARG A C 1
ATOM 685 O O . ARG A 1 89 ? -10.635 5.266 10.645 1.00 54.03 89 ARG A O 1
ATOM 692 N N . PRO A 1 90 ? -11.958 7.036 11.113 1.00 55.66 90 PRO A N 1
ATOM 693 C CA . PRO A 1 90 ? -12.887 6.243 11.893 1.00 55.66 90 PRO A CA 1
ATOM 694 C C . PRO A 1 90 ? -13.411 5.172 10.943 1.00 55.66 90 PRO A C 1
ATOM 696 O O . PRO A 1 90 ? -13.972 5.501 9.894 1.00 55.66 90 PRO A O 1
ATOM 699 N N . LYS A 1 91 ? -13.174 3.891 11.249 1.00 55.78 91 LYS A N 1
ATOM 700 C CA . LYS A 1 91 ? -13.915 2.828 10.575 1.00 55.78 91 LYS A CA 1
ATOM 701 C C . LYS A 1 91 ? -15.375 3.217 10.766 1.00 55.78 91 LYS A C 1
ATOM 703 O O . LYS A 1 91 ? -15.818 3.315 11.908 1.00 55.78 91 LYS A O 1
ATOM 708 N N . GLY A 1 92 ? -16.102 3.470 9.681 1.00 55.84 92 GLY A N 1
ATOM 709 C CA . GLY A 1 92 ? -17.552 3.670 9.698 1.00 55.84 92 GLY A CA 1
ATOM 710 C C . GLY A 1 92 ? -18.281 2.378 10.073 1.00 55.84 92 GLY A C 1
ATOM 711 O O . GLY A 1 92 ? -19.224 1.977 9.400 1.00 55.84 92 GLY A O 1
ATOM 712 N N . GLY A 1 93 ? -17.801 1.668 11.095 1.00 60.81 93 GLY A N 1
ATOM 713 C CA . GLY A 1 93 ? -18.489 0.542 11.680 1.00 60.81 93 GLY A CA 1
ATOM 714 C C . GLY A 1 93 ? -19.753 1.079 12.322 1.00 60.81 93 GLY A C 1
ATOM 715 O O . GLY A 1 93 ? -19.702 2.027 13.105 1.00 60.81 93 GLY A O 1
ATOM 716 N N . ARG A 1 94 ? -20.894 0.488 11.969 1.00 65.81 94 ARG A N 1
ATOM 717 C CA . ARG A 1 94 ? -22.144 0.692 12.701 1.00 65.81 94 ARG A CA 1
ATOM 718 C C . ARG A 1 94 ? -21.855 0.524 14.189 1.00 65.81 94 ARG A C 1
ATOM 720 O O . ARG A 1 94 ? -21.494 -0.565 14.625 1.00 65.81 94 ARG A O 1
ATOM 727 N N . THR A 1 95 ? -22.025 1.591 14.958 1.00 69.50 95 THR A N 1
ATOM 728 C CA . THR A 1 95 ? -22.053 1.493 16.413 1.00 69.50 95 THR A CA 1
ATOM 729 C C . THR A 1 95 ? -23.298 0.700 16.792 1.00 69.50 95 THR A C 1
ATOM 731 O O . THR A 1 95 ? -24.423 1.129 16.530 1.00 69.50 95 THR A O 1
ATOM 734 N N . THR A 1 96 ? -23.112 -0.481 17.372 1.00 77.19 96 THR A N 1
ATOM 735 C CA . THR A 1 96 ? -24.218 -1.254 17.936 1.00 77.19 96 THR A CA 1
ATOM 736 C C . THR A 1 96 ? -24.541 -0.670 19.306 1.00 77.19 96 THR A C 1
ATOM 738 O O . THR A 1 96 ? -23.786 -0.859 20.255 1.00 77.19 96 THR A O 1
ATOM 741 N N . ASN A 1 97 ? -25.645 0.068 19.415 1.00 82.94 97 ASN A N 1
ATOM 742 C CA . ASN A 1 97 ? -26.147 0.518 20.711 1.00 82.94 97 ASN A CA 1
ATOM 743 C C . ASN A 1 97 ? -26.936 -0.628 21.357 1.00 82.94 97 ASN A C 1
ATOM 745 O O . ASN A 1 97 ? -27.916 -1.095 20.779 1.00 82.94 97 ASN A O 1
ATOM 749 N N . ILE A 1 98 ? -26.512 -1.080 22.538 1.00 83.25 98 ILE A N 1
ATOM 750 C CA . ILE A 1 98 ? -27.221 -2.090 23.334 1.00 83.25 98 ILE A CA 1
ATOM 751 C C . ILE A 1 98 ? -27.815 -1.376 24.547 1.00 83.25 98 ILE A C 1
ATOM 753 O O . ILE A 1 98 ? -27.080 -0.861 25.385 1.00 83.25 98 ILE A O 1
ATOM 757 N N . HIS A 1 99 ? -29.145 -1.330 24.633 1.00 86.00 99 HIS A N 1
ATOM 758 C CA . HIS A 1 99 ? -29.857 -0.729 25.760 1.00 86.00 99 HIS A CA 1
ATOM 759 C C . HIS A 1 99 ? -30.329 -1.825 26.711 1.00 86.00 99 HIS A C 1
ATOM 761 O O . HIS A 1 99 ? -31.157 -2.651 26.333 1.00 86.00 99 HIS A O 1
ATOM 767 N N . ILE A 1 100 ? -29.795 -1.847 27.932 1.00 82.38 100 ILE A N 1
ATOM 768 C CA . ILE A 1 100 ? -30.131 -2.850 28.947 1.00 82.38 100 ILE A CA 1
ATOM 769 C C . ILE A 1 100 ? -30.797 -2.127 30.113 1.00 82.38 100 ILE A C 1
ATOM 771 O O . ILE A 1 100 ? -30.202 -1.248 30.731 1.00 82.38 100 ILE A O 1
ATOM 775 N N . GLN A 1 101 ? -32.042 -2.490 30.411 1.00 86.38 101 GLN A N 1
ATOM 776 C CA . GLN A 1 101 ? -32.805 -1.948 31.533 1.00 86.38 101 GLN A CA 1
ATOM 777 C C . GLN A 1 101 ? -33.108 -3.056 32.535 1.00 86.38 101 GLN A C 1
ATOM 779 O O . GLN A 1 101 ? -33.388 -4.188 32.151 1.00 86.38 101 GLN A O 1
ATOM 784 N N . ASN A 1 102 ? -33.088 -2.705 33.821 1.00 81.38 102 ASN A N 1
ATOM 785 C CA . ASN A 1 102 ? -33.505 -3.575 34.922 1.00 81.38 102 ASN A CA 1
ATOM 786 C C . ASN A 1 102 ? -32.697 -4.884 35.085 1.00 81.38 102 ASN A C 1
ATOM 788 O O . ASN A 1 102 ? -33.207 -5.858 35.636 1.00 81.38 102 ASN A O 1
ATOM 792 N N . ALA A 1 103 ? -31.442 -4.921 34.627 1.00 77.06 103 ALA A N 1
ATOM 793 C CA . ALA A 1 103 ? -30.536 -6.045 34.863 1.00 77.06 103 ALA A CA 1
ATOM 794 C C . ALA A 1 103 ? -29.735 -5.835 36.157 1.00 77.06 103 ALA A C 1
ATOM 796 O O . ALA A 1 103 ? -29.162 -4.767 36.360 1.00 77.06 103 ALA A O 1
ATOM 797 N N . GLN A 1 104 ? -29.672 -6.857 37.017 1.00 74.06 104 GLN A N 1
ATOM 798 C CA . GLN A 1 104 ? -28.902 -6.795 38.269 1.00 74.06 104 GLN A CA 1
ATOM 799 C C . GLN A 1 104 ? -27.397 -7.035 38.074 1.00 74.06 104 GLN A C 1
ATOM 801 O O . GLN A 1 104 ? -26.595 -6.551 38.866 1.00 74.06 104 GLN A O 1
ATOM 806 N N . ALA A 1 105 ? -27.004 -7.731 37.005 1.00 72.44 105 ALA A N 1
ATOM 807 C CA . ALA A 1 105 ? -25.613 -7.924 36.615 1.00 72.44 105 ALA A CA 1
ATOM 808 C 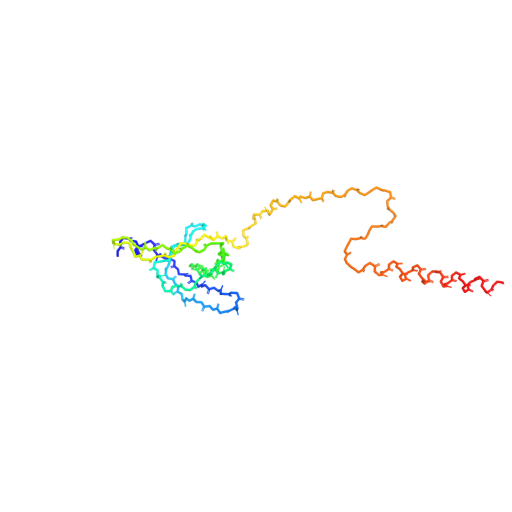C . ALA A 1 105 ? -25.525 -8.058 35.089 1.00 72.44 105 ALA A C 1
ATOM 810 O O . ALA A 1 105 ? -26.296 -8.804 34.484 1.00 72.44 105 ALA A O 1
ATOM 811 N N . ILE A 1 106 ? -24.602 -7.327 34.462 1.00 75.94 106 ILE A N 1
ATOM 812 C CA . ILE A 1 106 ? -24.332 -7.397 33.021 1.00 75.94 106 ILE A CA 1
ATOM 813 C C . ILE A 1 106 ? -22.870 -7.787 32.860 1.00 75.94 106 ILE A C 1
ATOM 815 O O . ILE A 1 106 ? -21.986 -7.072 33.328 1.00 75.94 106 ILE A O 1
ATOM 819 N N . GLN A 1 107 ? -22.617 -8.903 32.182 1.00 73.94 107 GLN A N 1
ATOM 820 C CA . GLN A 1 107 ? -21.271 -9.345 31.840 1.00 73.94 107 GLN A CA 1
ATOM 821 C C . GLN A 1 107 ? -21.168 -9.511 30.324 1.00 73.94 107 GLN A C 1
ATOM 823 O O . GLN A 1 107 ? -22.007 -10.167 29.707 1.00 73.94 107 GLN A O 1
ATOM 828 N N . ILE A 1 108 ? -20.155 -8.882 29.728 1.00 76.38 108 ILE A N 1
ATOM 829 C CA . ILE A 1 108 ? -19.884 -8.911 28.288 1.00 76.38 108 ILE A CA 1
ATOM 830 C C . ILE A 1 108 ? -18.441 -9.375 28.106 1.00 76.38 108 ILE A C 1
ATOM 832 O O . ILE A 1 108 ? -17.529 -8.785 28.683 1.00 76.38 108 ILE A O 1
ATOM 836 N N . GLY A 1 109 ? -18.253 -10.424 27.312 1.00 73.81 109 GLY A N 1
ATOM 837 C CA . GLY A 1 109 ? -16.962 -11.056 27.062 1.00 73.81 109 GLY A CA 1
ATOM 838 C C . GLY A 1 109 ? -17.072 -12.578 27.085 1.00 73.81 109 GLY A C 1
ATOM 839 O O . GLY A 1 109 ? -18.137 -13.148 27.325 1.00 73.81 109 GLY A O 1
ATOM 840 N N . ASP A 1 110 ? -15.959 -13.231 26.808 1.00 69.88 110 ASP A N 1
ATOM 841 C CA . ASP A 1 110 ? -15.764 -14.671 26.854 1.00 69.88 110 ASP A CA 1
ATOM 842 C C . ASP A 1 110 ? -15.294 -15.097 28.265 1.00 69.88 110 ASP A C 1
ATOM 844 O O . ASP A 1 110 ? -14.683 -14.318 28.993 1.00 69.88 110 ASP A O 1
ATOM 848 N N . TYR A 1 111 ? -15.602 -16.337 28.678 1.00 57.19 111 TYR A N 1
ATOM 849 C CA . TYR A 1 111 ? -15.312 -16.901 30.016 1.00 57.19 111 TYR A CA 1
ATOM 850 C C . TYR A 1 111 ? -16.082 -16.290 31.213 1.00 57.19 111 TYR A C 1
ATOM 852 O O . TYR A 1 111 ? -15.501 -15.915 32.232 1.00 57.19 111 TYR A O 1
ATOM 860 N N . ASN A 1 112 ? -17.420 -16.318 31.172 1.00 65.56 112 ASN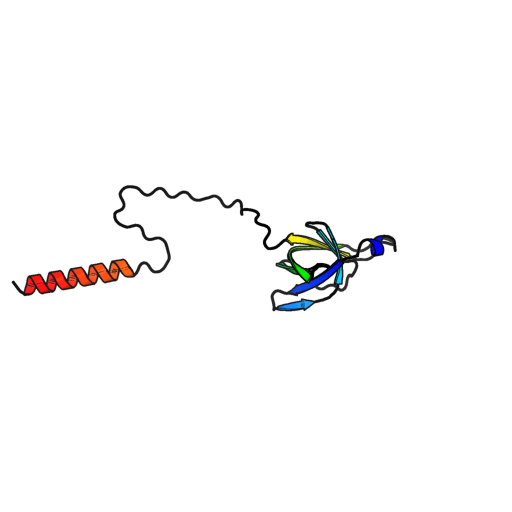 A N 1
ATOM 861 C CA . ASN A 1 112 ? -18.325 -15.908 32.271 1.00 65.56 112 ASN A CA 1
ATOM 862 C C . ASN A 1 112 ? -18.316 -16.823 33.532 1.00 65.56 112 ASN A C 1
ATOM 864 O O . ASN A 1 112 ? -19.317 -16.956 34.233 1.00 65.56 112 ASN A O 1
ATOM 868 N N . LEU A 1 113 ? -17.188 -17.462 33.854 1.00 61.69 113 LEU A N 1
ATOM 869 C CA . LEU A 1 113 ? -17.045 -18.472 34.916 1.00 61.69 113 LEU A CA 1
ATOM 870 C C . LEU A 1 113 ? -17.143 -17.917 36.354 1.00 61.69 113 LEU A C 1
ATOM 872 O O . LEU A 1 113 ? -17.387 -18.681 37.287 1.00 61.69 113 LEU A O 1
ATOM 876 N N . GLN A 1 114 ? -16.981 -16.604 36.559 1.00 62.56 114 GLN A N 1
ATOM 877 C CA . GLN A 1 114 ? -16.912 -16.009 37.905 1.00 62.56 114 GLN A CA 1
ATOM 878 C C . GLN A 1 114 ? -18.252 -16.053 38.662 1.00 62.56 114 GLN A C 1
ATOM 880 O O . GLN A 1 114 ? -18.264 -16.304 39.866 1.00 62.56 114 GLN A O 1
ATOM 885 N N . GLN A 1 115 ? -19.383 -15.876 37.968 1.00 63.03 115 GLN A N 1
ATOM 886 C CA . GLN A 1 115 ? -20.711 -15.903 38.599 1.00 63.03 115 GLN A CA 1
ATOM 887 C C . GLN A 1 115 ? -21.120 -17.319 39.032 1.00 63.03 115 GLN A C 1
ATOM 889 O O . GLN A 1 115 ? -21.679 -17.494 40.110 1.00 63.03 115 GLN A O 1
ATOM 894 N N . VAL A 1 116 ? -20.776 -18.346 38.247 1.00 67.38 116 VAL A N 1
ATOM 895 C CA . VAL A 1 116 ? -21.106 -19.743 38.580 1.00 67.38 116 VAL A CA 1
ATOM 896 C C . VAL A 1 116 ? -20.344 -20.208 39.824 1.00 67.38 116 VAL A C 1
ATOM 898 O O . VAL A 1 116 ? -20.939 -20.818 40.706 1.00 67.38 116 VAL A O 1
ATOM 901 N N . SER A 1 117 ? -19.054 -19.871 39.942 1.00 69.81 117 SER A N 1
ATOM 902 C CA . SER A 1 117 ? -18.249 -20.229 41.121 1.00 69.81 117 SER A CA 1
ATOM 903 C C . SER A 1 117 ? -18.789 -19.582 42.402 1.00 69.81 117 SER A C 1
ATOM 905 O O . SER A 1 117 ? -18.967 -20.261 43.412 1.00 69.81 117 SER A O 1
ATOM 907 N N . SER A 1 118 ? -19.127 -18.288 42.341 1.00 70.38 118 SER A N 1
ATOM 908 C CA . SER A 1 118 ? -19.671 -17.562 43.494 1.00 70.38 118 SER A CA 1
ATOM 909 C C . SER A 1 118 ? -21.016 -18.128 43.952 1.00 70.38 118 SER A C 1
ATOM 911 O O . SER A 1 118 ? -21.225 -18.288 45.149 1.00 70.38 118 SER A O 1
ATOM 913 N N . VAL A 1 119 ? -21.917 -18.464 43.020 1.00 79.81 119 VAL A N 1
ATOM 914 C CA . VAL A 1 119 ? -23.228 -19.045 43.358 1.00 79.81 119 VAL A CA 1
ATOM 915 C C . VAL A 1 119 ? -23.076 -20.432 43.979 1.00 79.81 119 VAL A C 1
ATOM 917 O O . VAL A 1 119 ? -23.746 -20.726 44.964 1.00 79.81 119 VAL A O 1
ATOM 920 N N . LEU A 1 120 ? -22.175 -21.272 43.457 1.00 81.38 120 LEU A N 1
ATOM 921 C CA . LEU A 1 120 ? -21.921 -22.599 44.024 1.00 81.38 120 LEU A CA 1
ATOM 922 C C . LEU A 1 120 ? -21.344 -22.516 45.443 1.00 81.38 120 LEU A C 1
ATOM 924 O O . LEU A 1 120 ? -21.780 -23.264 46.312 1.00 81.38 120 LEU A O 1
ATOM 928 N N . GLN A 1 121 ? -20.424 -21.584 45.703 1.00 83.81 121 GLN A N 1
ATOM 929 C CA . GLN A 1 121 ? -19.875 -21.369 47.047 1.00 83.81 121 GLN A CA 1
ATOM 930 C C . GLN A 1 121 ? -20.945 -20.903 48.037 1.00 83.81 121 GLN A C 1
ATOM 932 O O . GLN A 1 121 ? -21.005 -21.407 49.156 1.00 83.81 121 GLN A O 1
ATOM 937 N N . SER A 1 122 ? -21.825 -19.988 47.622 1.00 82.94 122 SER A N 1
ATOM 938 C CA . SER A 1 122 ? -22.944 -19.545 48.459 1.00 82.94 122 SER A CA 1
ATOM 939 C C . SER A 1 122 ? -23.960 -20.659 48.722 1.00 82.94 122 SER A C 1
ATOM 941 O O . SER A 1 122 ? -24.514 -20.726 49.814 1.00 82.94 122 SER A O 1
ATOM 943 N N . LEU A 1 123 ? -24.193 -21.545 47.749 1.00 85.75 123 LEU A N 1
ATOM 944 C CA . LEU A 1 123 ? -25.098 -22.683 47.910 1.00 85.75 123 LEU A CA 1
ATOM 945 C C . LEU A 1 123 ? -24.533 -23.723 48.887 1.00 85.75 123 LEU A C 1
ATOM 947 O O . LEU A 1 123 ? -25.272 -24.225 49.724 1.00 85.75 123 LEU A O 1
ATOM 951 N N . VAL A 1 124 ? -23.226 -24.003 48.813 1.00 90.25 124 VAL A N 1
ATOM 952 C CA . VAL A 1 124 ? -22.533 -24.893 49.760 1.00 90.25 124 VAL A CA 1
ATOM 953 C C . VAL A 1 124 ? -22.588 -24.325 51.177 1.00 90.25 124 VAL A C 1
ATOM 955 O O . VAL A 1 124 ? -23.005 -25.031 52.084 1.00 90.25 124 VAL A O 1
ATOM 958 N N . ALA A 1 125 ? -22.277 -23.038 51.355 1.00 86.06 125 ALA A N 1
ATOM 959 C CA . ALA A 1 125 ? -22.340 -22.395 52.668 1.00 86.06 125 ALA A CA 1
ATOM 960 C C . ALA A 1 125 ? -23.750 -22.449 53.286 1.00 86.06 125 ALA A C 1
ATOM 962 O O . ALA A 1 125 ? -23.895 -22.710 54.474 1.00 86.06 125 ALA A O 1
ATOM 963 N N . ALA A 1 126 ? -24.798 -22.258 52.478 1.00 88.94 126 ALA A N 1
ATOM 964 C CA . ALA A 1 126 ? -26.178 -22.353 52.950 1.00 88.94 126 ALA A CA 1
ATOM 965 C C . ALA A 1 126 ? -26.592 -23.786 53.334 1.00 88.94 126 ALA A C 1
ATOM 967 O O . ALA A 1 126 ? -27.414 -23.958 54.234 1.00 88.94 126 ALA A O 1
ATOM 968 N N . ILE A 1 127 ? -26.053 -24.806 52.656 1.00 88.69 127 ILE A N 1
ATOM 969 C CA . ILE A 1 127 ? -26.272 -26.216 53.012 1.00 88.69 127 ILE A CA 1
ATOM 970 C C . ILE A 1 127 ? -25.567 -26.534 54.334 1.00 88.69 127 ILE A C 1
ATOM 972 O O . ILE A 1 127 ? -26.208 -27.076 55.229 1.00 88.69 127 ILE A O 1
ATOM 976 N N . ASP A 1 128 ? -24.301 -26.135 54.482 1.00 88.56 128 ASP A N 1
ATOM 977 C CA . ASP A 1 128 ? -23.522 -26.365 55.705 1.00 88.56 128 ASP A CA 1
ATOM 978 C C . ASP A 1 128 ? -24.174 -25.697 56.930 1.00 88.56 128 ASP A C 1
ATOM 980 O O . ASP A 1 128 ? -24.274 -26.310 57.992 1.00 88.56 128 ASP A O 1
ATOM 984 N N . ASP A 1 129 ? -24.691 -24.474 56.775 1.00 85.50 129 ASP A N 1
ATOM 985 C CA . ASP A 1 129 ? -25.434 -23.776 57.833 1.00 85.50 129 ASP A CA 1
ATOM 986 C C . ASP A 1 129 ? -26.787 -24.439 58.148 1.00 85.50 129 ASP A C 1
ATOM 988 O O . ASP A 1 129 ? -27.272 -24.347 59.276 1.00 85.50 129 ASP A O 1
ATOM 992 N N . SER A 1 130 ? -27.409 -25.108 57.168 1.00 83.31 130 SER A N 1
ATOM 993 C CA . SER A 1 130 ? -28.688 -25.808 57.358 1.00 83.31 130 SER A CA 1
ATOM 994 C C . SER A 1 130 ? -28.524 -27.149 58.077 1.00 83.31 130 SER A C 1
ATOM 996 O O . SER A 1 130 ? -29.407 -27.526 58.841 1.00 83.31 130 SER A O 1
ATOM 998 N N . ASP A 1 131 ? -27.409 -27.853 57.859 1.00 73.19 131 ASP A N 1
ATOM 999 C CA . ASP A 1 131 ? -27.075 -29.107 58.556 1.00 73.19 131 ASP A CA 1
ATOM 1000 C C . ASP A 1 131 ? -26.474 -28.871 59.959 1.00 73.19 131 ASP A C 1
ATOM 1002 O O . ASP A 1 131 ? -26.374 -29.803 60.760 1.00 73.19 131 ASP A O 1
ATOM 1006 N N . ALA A 1 132 ? -26.083 -27.632 60.281 1.00 58.66 132 ALA A N 1
ATOM 1007 C CA . ALA A 1 132 ? -25.565 -27.234 61.592 1.00 58.66 132 ALA A CA 1
ATOM 1008 C C . ALA A 1 132 ? -26.650 -26.791 62.605 1.00 58.66 132 ALA A C 1
ATOM 1010 O O . ALA A 1 132 ? -26.296 -26.403 63.725 1.00 58.66 132 ALA A O 1
ATOM 1011 N N . ALA A 1 133 ? -27.939 -26.833 62.232 1.00 49.88 133 ALA A N 1
ATOM 1012 C CA . ALA A 1 133 ? -29.090 -26.382 63.030 1.00 49.88 133 ALA A CA 1
ATOM 1013 C C . ALA A 1 133 ? -29.924 -27.523 63.641 1.00 49.88 133 ALA A C 1
ATOM 1015 O O . ALA A 1 133 ? -30.093 -28.578 62.991 1.00 49.88 133 ALA A O 1
#

Foldseek 3Di:
DVVLVQQPWWKWKQDPVRDIDDRFGWHDDQQKIKGLDPPDDDDQQIKIWTQDPVRDIWIKGFHDWDWDPADDPRGTMIMTGIDTPPPPPPPPPPDDDDDDPPDPDDDDDPDPPPVVVVVVVVVVVVVVVVVVD

Radius of gyration: 28.46 Å; chains: 1; bounding box: 48×43×90 Å

Secondary structure (DSSP, 8-state):
-GGGGT--EEEEEE-TTS-EEEEEEEEEETTEEEE--TT----TT-EEEEE-TTSPEEEEEEEEEEEE---TTSPPEEEEEEEETT---------------S-S----SS--HHHHHHHHHHHHHHHHHHHT-

pLDDT: mean 84.12, std 12.0, range [49.88, 96.44]

Sequence (133 aa):
MPFDQLMNDSVVISKKDGSTNGPHKCSVQGTDIYIMDATVDVDDGDTVERELPNGKIETYAVLEAEFTKGLHSIPDSWHLHVRKDGSLRPKGGRTTNIHIQNAQAIQIGDYNLQQVSSVLQSLVAAIDDSDAA